Protein AF-A0A3D1Q8S2-F1 (afdb_monomer_lite)

Structure (mmCIF, N/CA/C/O backbone):
data_AF-A0A3D1Q8S2-F1
#
_entry.id   AF-A0A3D1Q8S2-F1
#
loop_
_atom_site.group_PDB
_atom_site.id
_atom_site.type_symbol
_atom_site.label_atom_id
_atom_site.label_alt_id
_atom_site.label_comp_id
_atom_site.label_asym_id
_atom_site.label_entity_id
_atom_site.label_seq_id
_atom_site.pdbx_PDB_ins_code
_atom_site.Cartn_x
_atom_site.Cartn_y
_atom_site.Cartn_z
_atom_site.occupancy
_atom_site.B_iso_or_equiv
_atom_site.auth_seq_id
_atom_site.auth_comp_id
_atom_site.auth_asym_id
_atom_site.auth_atom_id
_atom_site.pdbx_PDB_model_num
ATOM 1 N N . MET A 1 1 ? 26.403 40.210 -6.235 1.00 58.56 1 MET A N 1
ATOM 2 C CA . MET A 1 1 ? 24.962 39.852 -6.327 1.00 58.56 1 MET A CA 1
ATOM 3 C C . MET A 1 1 ? 24.661 38.625 -7.195 1.00 58.56 1 MET A C 1
ATOM 5 O O . MET A 1 1 ? 23.813 37.837 -6.798 1.00 58.56 1 MET A O 1
ATOM 9 N N . VAL A 1 2 ? 25.329 38.416 -8.339 1.00 61.19 2 VAL A N 1
ATOM 10 C CA . VAL A 1 2 ? 25.040 37.285 -9.257 1.00 61.19 2 VAL A CA 1
ATOM 11 C C . VAL A 1 2 ? 25.298 35.906 -8.626 1.00 61.19 2 VAL A C 1
ATOM 13 O O . VAL A 1 2 ? 24.496 34.994 -8.798 1.00 61.19 2 VAL A O 1
ATOM 16 N N . TRP A 1 3 ? 26.358 35.769 -7.822 1.00 58.00 3 TRP A N 1
ATOM 17 C CA . TRP A 1 3 ? 26.725 34.498 -7.183 1.00 58.00 3 TRP A CA 1
ATOM 18 C C . TRP A 1 3 ? 25.684 34.009 -6.158 1.00 58.00 3 TRP A C 1
ATOM 20 O O . TRP A 1 3 ? 25.278 32.851 -6.187 1.00 58.00 3 TRP A O 1
ATOM 30 N N . SER A 1 4 ? 25.154 34.917 -5.330 1.00 75.06 4 SER A N 1
ATOM 31 C CA . SER A 1 4 ? 24.073 34.619 -4.375 1.00 75.06 4 SER A CA 1
ATOM 32 C C . SER A 1 4 ? 22.763 34.231 -5.082 1.00 75.06 4 SER A C 1
ATOM 34 O O . SER A 1 4 ? 22.107 33.272 -4.682 1.00 75.06 4 SER A O 1
ATOM 36 N N . ARG A 1 5 ? 22.429 34.878 -6.212 1.00 76.56 5 ARG A N 1
ATOM 37 C CA . ARG A 1 5 ? 21.258 34.521 -7.037 1.00 76.56 5 ARG A CA 1
ATOM 38 C C . ARG A 1 5 ? 21.368 33.131 -7.669 1.00 76.56 5 ARG A C 1
ATOM 40 O O . ARG A 1 5 ? 20.381 32.407 -7.701 1.00 76.56 5 ARG A O 1
ATOM 47 N N . GLN A 1 6 ? 22.552 32.737 -8.140 1.00 78.56 6 GLN A N 1
ATOM 48 C CA . GLN A 1 6 ? 22.774 31.392 -8.687 1.00 78.56 6 GLN A CA 1
ATOM 49 C C . GLN A 1 6 ? 22.687 30.306 -7.607 1.00 78.56 6 GLN A C 1
ATOM 51 O O . GLN A 1 6 ? 22.146 29.232 -7.861 1.00 78.56 6 GLN A O 1
ATOM 56 N N . ILE A 1 7 ? 23.183 30.585 -6.399 1.00 83.56 7 ILE A N 1
ATOM 57 C CA . ILE A 1 7 ? 23.070 29.673 -5.254 1.00 83.56 7 ILE A CA 1
ATOM 58 C C . ILE A 1 7 ? 21.601 29.533 -4.836 1.00 83.56 7 ILE A C 1
ATOM 60 O O . ILE A 1 7 ? 21.112 28.413 -4.720 1.00 83.56 7 ILE A O 1
ATOM 64 N N . ALA A 1 8 ? 20.871 30.643 -4.698 1.00 84.56 8 ALA A N 1
ATOM 65 C CA . ALA A 1 8 ? 19.443 30.625 -4.383 1.00 84.56 8 ALA A CA 1
ATOM 66 C C . ALA A 1 8 ? 18.621 29.866 -5.439 1.00 84.56 8 ALA A C 1
ATOM 68 O O . ALA A 1 8 ? 17.758 29.068 -5.085 1.00 84.56 8 ALA A O 1
ATOM 69 N N . LEU A 1 9 ? 18.931 30.044 -6.728 1.00 89.38 9 LEU A N 1
ATOM 70 C CA . LEU A 1 9 ? 18.274 29.316 -7.814 1.00 89.38 9 LEU A CA 1
ATOM 71 C C . LEU A 1 9 ? 18.540 27.806 -7.736 1.00 89.38 9 LEU A C 1
ATOM 73 O O . LEU A 1 9 ? 17.621 27.013 -7.907 1.00 89.38 9 LEU A O 1
ATOM 77 N N . ARG A 1 10 ? 19.778 27.396 -7.436 1.00 87.38 10 ARG A N 1
ATOM 78 C CA . ARG A 1 10 ? 20.132 25.979 -7.253 1.00 87.38 10 ARG A CA 1
ATOM 79 C C . ARG A 1 10 ? 19.373 25.350 -6.090 1.00 87.38 10 ARG A C 1
ATOM 81 O O . ARG A 1 10 ? 18.844 24.255 -6.247 1.00 87.38 10 ARG A O 1
ATOM 88 N N . TRP A 1 11 ? 19.279 26.048 -4.960 1.00 92.19 11 TRP A N 1
ATOM 89 C CA . TRP A 1 11 ? 18.496 25.584 -3.815 1.00 92.19 11 TRP A CA 1
ATOM 90 C C . TRP A 1 11 ? 17.001 25.534 -4.118 1.00 92.19 11 TRP A C 1
ATOM 92 O O . TRP A 1 11 ? 16.354 24.564 -3.747 1.00 92.19 11 TRP A O 1
ATOM 102 N N . ALA A 1 12 ? 16.460 26.512 -4.847 1.00 88.50 12 ALA A N 1
ATOM 103 C CA . ALA A 1 12 ? 15.066 26.491 -5.276 1.00 88.50 12 ALA A CA 1
ATOM 104 C C . ALA A 1 12 ? 14.776 25.291 -6.191 1.00 88.50 12 ALA A C 1
ATOM 106 O O . ALA A 1 12 ? 13.821 24.560 -5.953 1.00 88.50 12 ALA A O 1
ATOM 107 N N . VAL A 1 13 ? 15.631 25.025 -7.184 1.00 88.81 13 VAL A N 1
ATOM 108 C CA . VAL A 1 13 ? 15.502 23.851 -8.066 1.00 88.81 13 VAL A CA 1
ATOM 109 C C . VAL A 1 13 ? 15.625 22.549 -7.277 1.00 88.81 13 VAL A C 1
ATOM 111 O O . VAL A 1 13 ? 14.852 21.623 -7.507 1.00 88.81 13 VAL A O 1
ATOM 114 N N . LEU A 1 14 ? 16.555 22.478 -6.322 1.00 89.44 14 LEU A N 1
ATOM 115 C CA . LEU A 1 14 ? 16.721 21.306 -5.468 1.00 89.44 14 LEU A CA 1
ATOM 116 C C . LEU A 1 14 ? 15.485 21.076 -4.593 1.00 89.44 14 LEU A C 1
ATOM 118 O O . LEU A 1 14 ? 14.987 19.958 -4.538 1.00 89.44 14 LEU A O 1
ATOM 122 N N . LEU A 1 15 ? 14.948 22.122 -3.964 1.00 90.19 15 LEU A N 1
ATOM 123 C CA . LEU A 1 15 ? 13.731 22.039 -3.157 1.00 90.19 15 LEU A CA 1
ATOM 124 C C . LEU A 1 15 ? 12.511 21.660 -3.996 1.00 90.19 15 LEU A C 1
ATOM 126 O O . LEU A 1 15 ? 11.709 20.852 -3.545 1.00 90.19 15 LEU A O 1
ATOM 130 N N . ILE A 1 16 ? 12.390 22.177 -5.222 1.00 87.56 16 ILE A N 1
ATOM 131 C CA . ILE A 1 16 ? 11.336 21.768 -6.160 1.00 87.56 16 ILE A CA 1
ATOM 132 C C . ILE A 1 16 ? 11.499 20.289 -6.517 1.00 87.56 16 ILE A C 1
ATOM 134 O O . ILE A 1 16 ? 10.535 19.533 -6.436 1.00 87.56 16 ILE A O 1
ATOM 138 N N . GLY A 1 17 ? 12.715 19.852 -6.854 1.00 83.88 17 GLY A N 1
ATOM 139 C CA . GLY A 1 17 ? 13.007 18.454 -7.168 1.00 83.88 17 GLY A CA 1
ATOM 140 C C . GLY A 1 17 ? 12.694 17.513 -6.003 1.00 83.88 17 GLY A C 1
ATOM 141 O O . GLY A 1 17 ? 12.060 16.479 -6.201 1.00 83.88 17 GLY A O 1
ATOM 142 N N . VAL A 1 18 ? 13.061 17.897 -4.779 1.00 86.50 18 VAL A N 1
ATOM 143 C CA . VAL A 1 18 ? 12.723 17.159 -3.552 1.00 86.50 18 VAL A CA 1
ATOM 144 C C . VAL A 1 18 ? 11.215 17.185 -3.298 1.00 86.50 18 VAL A C 1
ATOM 146 O O . VAL A 1 18 ? 10.632 16.150 -2.988 1.00 86.50 18 VAL A O 1
ATOM 149 N N . GLY A 1 19 ? 10.557 18.327 -3.494 1.00 85.81 19 GLY A N 1
ATOM 150 C CA . GLY A 1 19 ? 9.106 18.473 -3.380 1.00 85.81 19 GLY A CA 1
ATOM 151 C C . GLY A 1 19 ? 8.351 17.550 -4.338 1.00 85.81 19 GLY A C 1
ATOM 152 O O . GLY A 1 19 ? 7.389 16.892 -3.948 1.00 85.81 19 GLY A O 1
ATOM 153 N N . MET A 1 20 ? 8.837 17.406 -5.572 1.00 85.38 20 MET A N 1
ATOM 154 C CA . MET A 1 20 ? 8.255 16.496 -6.558 1.00 85.38 20 MET A CA 1
ATOM 155 C C . MET A 1 20 ? 8.318 15.021 -6.133 1.00 85.38 20 MET A C 1
ATOM 157 O O . MET A 1 20 ? 7.481 14.244 -6.589 1.00 85.38 20 MET A O 1
ATOM 161 N N . LEU A 1 21 ? 9.231 14.617 -5.239 1.00 84.56 21 LEU A N 1
ATOM 162 C CA . LEU A 1 21 ? 9.288 13.241 -4.717 1.00 84.56 21 LEU A CA 1
ATOM 163 C C . LEU A 1 21 ? 8.081 12.876 -3.845 1.00 84.56 21 LEU A C 1
ATOM 165 O O . LEU A 1 21 ? 7.769 11.691 -3.697 1.00 84.56 21 LEU A O 1
ATOM 169 N N . PHE A 1 22 ? 7.383 13.872 -3.296 1.00 83.94 22 PHE A N 1
ATOM 170 C CA . PHE A 1 22 ? 6.138 13.656 -2.559 1.00 83.94 22 PHE A CA 1
ATOM 171 C C . PHE A 1 22 ? 4.950 13.391 -3.491 1.00 83.94 22 PHE A C 1
ATOM 173 O O . PHE A 1 22 ? 3.929 12.861 -3.052 1.00 83.94 22 PHE A O 1
ATOM 180 N N . PHE A 1 23 ? 5.083 13.684 -4.787 1.00 87.94 23 PHE A N 1
ATOM 181 C CA . PHE A 1 23 ? 4.043 13.408 -5.765 1.00 87.94 23 PHE A CA 1
ATOM 182 C C . PHE A 1 23 ? 4.057 11.928 -6.176 1.00 87.94 23 PHE A C 1
ATOM 184 O O . PHE A 1 23 ? 5.065 11.393 -6.648 1.00 87.94 23 PHE A O 1
ATOM 191 N N . LEU A 1 24 ? 2.914 11.256 -6.002 1.00 85.31 24 LEU A N 1
ATOM 192 C CA . LEU A 1 24 ? 2.744 9.822 -6.271 1.00 85.31 24 LEU A CA 1
ATOM 193 C C . LEU A 1 24 ? 3.216 9.404 -7.680 1.00 85.31 24 LEU A C 1
ATOM 195 O O . LEU A 1 24 ? 4.026 8.476 -7.761 1.00 85.31 24 LEU A O 1
ATOM 199 N N . PRO A 1 25 ? 2.789 10.083 -8.767 1.00 88.19 25 PRO A N 1
ATOM 200 C CA . PRO A 1 25 ? 3.252 9.787 -10.122 1.00 88.19 25 PRO A CA 1
ATOM 201 C C . PRO A 1 25 ? 4.768 9.886 -10.294 1.00 88.19 25 PRO A C 1
ATOM 203 O O . PRO A 1 25 ? 5.385 8.970 -10.837 1.00 88.19 25 PRO A O 1
ATOM 206 N N . THR A 1 26 ? 5.385 10.958 -9.785 1.00 87.25 26 THR A N 1
ATOM 207 C CA . THR A 1 26 ? 6.835 11.170 -9.890 1.00 87.25 26 THR A CA 1
ATOM 208 C C . THR A 1 26 ? 7.599 10.068 -9.174 1.00 87.25 26 THR A C 1
ATOM 210 O O . THR A 1 26 ? 8.581 9.554 -9.703 1.00 87.25 26 THR A O 1
ATOM 213 N N . ARG A 1 27 ? 7.137 9.653 -7.990 1.00 88.69 27 ARG A N 1
ATOM 214 C CA . ARG A 1 27 ? 7.778 8.586 -7.219 1.00 88.69 27 ARG A CA 1
ATOM 215 C C . ARG A 1 27 ? 7.712 7.230 -7.925 1.00 88.69 27 ARG A C 1
ATOM 217 O O . ARG A 1 27 ? 8.710 6.513 -7.932 1.00 88.69 27 ARG A O 1
ATOM 224 N N . GLU A 1 28 ? 6.568 6.867 -8.506 1.00 89.31 28 GLU A N 1
ATOM 225 C CA . GLU A 1 28 ? 6.430 5.611 -9.265 1.00 89.31 28 GLU A CA 1
ATOM 226 C C . GLU A 1 28 ? 7.265 5.619 -10.550 1.00 89.31 28 GLU A C 1
ATOM 228 O O . GLU A 1 28 ? 7.936 4.629 -10.862 1.00 89.31 28 GLU A O 1
ATOM 233 N N . PHE A 1 29 ? 7.291 6.750 -11.260 1.00 90.69 29 PHE A N 1
ATOM 234 C CA . PHE A 1 29 ? 8.164 6.936 -12.415 1.00 90.69 29 PHE A CA 1
ATOM 235 C C . PHE A 1 29 ? 9.633 6.772 -12.021 1.00 90.69 29 PHE A C 1
ATOM 237 O O . PHE A 1 29 ? 10.342 5.944 -12.585 1.00 90.69 29 PHE A O 1
ATOM 244 N N . LEU A 1 30 ? 10.079 7.501 -10.997 1.00 91.06 30 LEU A N 1
ATOM 245 C CA . LEU A 1 30 ? 11.469 7.508 -10.562 1.00 91.06 30 LEU A CA 1
ATOM 246 C C . LEU A 1 30 ? 11.924 6.123 -10.087 1.00 91.06 30 LEU A C 1
ATOM 248 O O . LEU A 1 30 ? 13.011 5.673 -10.443 1.00 91.06 30 LEU A O 1
ATOM 252 N N . LYS A 1 31 ? 11.067 5.409 -9.348 1.00 89.88 31 LYS A N 1
ATOM 253 C CA . LYS A 1 31 ? 11.311 4.019 -8.945 1.00 89.88 31 LYS A CA 1
ATOM 254 C C . LYS A 1 31 ? 11.516 3.112 -10.160 1.00 89.88 31 LYS A C 1
ATOM 256 O O . LYS A 1 31 ? 12.475 2.347 -10.186 1.00 89.88 31 LYS A O 1
ATOM 261 N N . THR A 1 32 ? 10.640 3.210 -11.159 1.00 90.50 32 THR A N 1
ATOM 262 C CA . THR A 1 32 ? 10.721 2.418 -12.397 1.00 90.50 32 THR A CA 1
ATOM 263 C C . THR A 1 32 ? 12.009 2.726 -13.163 1.00 90.50 32 THR A C 1
ATOM 265 O O . THR A 1 32 ? 12.747 1.813 -13.538 1.00 90.50 32 THR A O 1
ATOM 268 N N . THR A 1 33 ? 12.319 4.013 -13.325 1.00 91.62 33 THR A N 1
ATOM 269 C CA . THR A 1 33 ? 13.509 4.499 -14.029 1.00 91.62 33 THR A CA 1
ATOM 270 C C . THR A 1 33 ? 14.796 4.067 -13.343 1.00 91.62 33 THR A C 1
ATOM 272 O O . THR A 1 33 ? 15.710 3.620 -14.024 1.00 91.62 33 THR A O 1
ATOM 275 N N . PHE A 1 34 ? 14.890 4.120 -12.012 1.00 93.38 34 PHE A N 1
ATOM 276 C CA . PHE A 1 34 ? 16.087 3.640 -11.316 1.00 93.38 34 PHE A CA 1
ATOM 277 C C . PHE A 1 34 ? 16.217 2.118 -11.346 1.00 93.38 34 PHE A C 1
ATOM 279 O O . PHE A 1 34 ? 17.314 1.611 -11.581 1.00 93.38 34 PHE A O 1
ATOM 286 N N . MET A 1 35 ? 15.113 1.391 -11.150 1.00 93.38 35 MET A N 1
ATOM 287 C CA . MET A 1 35 ? 15.119 -0.073 -11.102 1.00 93.38 35 MET A CA 1
ATOM 288 C C . MET A 1 35 ? 15.622 -0.696 -12.410 1.00 93.38 35 MET A C 1
ATOM 290 O O . MET A 1 35 ? 16.327 -1.699 -12.364 1.00 93.38 35 MET A O 1
ATOM 294 N N . LEU A 1 36 ? 15.297 -0.098 -13.561 1.00 93.69 36 LEU A N 1
ATOM 295 C CA . LEU A 1 36 ? 15.756 -0.572 -14.873 1.00 93.69 36 LEU A CA 1
ATOM 296 C C . LEU A 1 36 ? 16.967 0.201 -15.409 1.00 93.69 36 LEU A C 1
ATOM 298 O O . LEU A 1 36 ? 17.814 -0.382 -16.082 1.00 93.69 36 LEU A O 1
ATOM 302 N N . GLY A 1 37 ? 17.096 1.484 -15.074 1.00 93.12 37 GLY A N 1
ATOM 303 C CA . GLY A 1 37 ? 18.180 2.349 -15.533 1.00 93.12 37 GLY A CA 1
ATOM 304 C C . GLY A 1 37 ? 19.542 1.968 -14.962 1.00 93.12 37 GLY A C 1
ATOM 305 O O . GLY A 1 37 ? 20.527 1.990 -15.697 1.00 93.12 37 GLY A O 1
ATOM 306 N N . VAL A 1 38 ? 19.616 1.556 -13.690 1.00 95.56 38 VAL A N 1
ATOM 307 C CA . VAL A 1 38 ? 20.883 1.092 -13.102 1.00 95.56 38 VAL A CA 1
ATOM 308 C C . VAL A 1 38 ? 21.397 -0.150 -13.850 1.00 95.56 38 VAL A C 1
ATOM 310 O O . VAL A 1 38 ? 22.481 -0.059 -14.430 1.00 95.56 38 VAL A O 1
ATOM 313 N N . PRO A 1 39 ? 20.638 -1.263 -13.963 1.00 95.06 39 PRO A N 1
ATOM 314 C CA . PRO A 1 39 ? 21.045 -2.402 -14.787 1.00 95.06 39 PRO A CA 1
ATOM 315 C C . PRO A 1 39 ? 21.387 -2.021 -16.230 1.00 95.06 39 PRO A C 1
ATOM 317 O O . PRO A 1 39 ? 22.396 -2.483 -16.757 1.00 95.06 39 PRO A O 1
ATOM 320 N N . PHE A 1 40 ? 20.595 -1.144 -16.854 1.00 96.69 40 PHE A N 1
ATOM 321 C CA . PHE A 1 40 ? 20.828 -0.695 -18.225 1.00 96.69 40 PHE A CA 1
ATOM 322 C C . PHE A 1 40 ? 22.218 -0.071 -18.403 1.00 96.69 40 PHE A C 1
ATOM 324 O O . PHE A 1 40 ? 22.952 -0.462 -19.308 1.00 96.69 40 PHE A O 1
ATOM 331 N N . VAL A 1 41 ? 22.617 0.854 -17.521 1.00 96.31 41 VAL A N 1
ATOM 332 C CA . VAL A 1 41 ? 23.930 1.518 -17.592 1.00 96.31 41 VAL A CA 1
ATOM 333 C C . VAL A 1 41 ? 25.072 0.522 -17.382 1.00 96.31 41 VAL A C 1
ATOM 335 O O . VAL A 1 41 ? 26.077 0.594 -18.090 1.00 96.31 41 VAL A O 1
ATOM 338 N N . PHE A 1 42 ? 24.922 -0.438 -16.465 1.00 96.69 42 PHE A N 1
ATOM 339 C CA . PHE A 1 42 ? 25.928 -1.483 -16.250 1.00 96.69 42 PHE A CA 1
ATOM 340 C C . PHE A 1 42 ? 26.102 -2.382 -17.479 1.00 96.69 42 PHE A C 1
ATOM 342 O O . PHE A 1 42 ? 27.231 -2.621 -17.913 1.00 96.69 42 PHE A O 1
ATOM 349 N N . VAL A 1 43 ? 24.999 -2.842 -18.076 1.00 96.38 43 VAL A N 1
ATOM 350 C CA . VAL A 1 43 ? 25.037 -3.676 -19.286 1.00 96.38 43 VAL A CA 1
ATOM 351 C C . VAL A 1 43 ? 25.600 -2.886 -20.468 1.00 96.38 43 VAL A C 1
ATOM 353 O O . VAL A 1 43 ? 26.423 -3.410 -21.217 1.00 96.38 43 VAL A O 1
ATOM 356 N N . LEU A 1 44 ? 25.235 -1.610 -20.606 1.00 95.69 44 LEU A N 1
ATOM 357 C CA . LEU A 1 44 ? 25.769 -0.732 -21.643 1.00 95.69 44 LEU A CA 1
ATOM 358 C C . LEU A 1 44 ? 27.281 -0.531 -21.478 1.00 95.69 44 LEU A C 1
ATOM 360 O O . LEU A 1 44 ? 28.035 -0.684 -22.438 1.00 95.69 44 LEU A O 1
ATOM 364 N N . GLY A 1 45 ? 27.738 -0.253 -20.255 1.00 96.25 45 GLY A N 1
ATOM 365 C CA . GLY A 1 45 ? 29.158 -0.114 -19.934 1.00 96.25 45 GLY A CA 1
ATOM 366 C C . GLY A 1 45 ? 29.957 -1.395 -20.191 1.00 96.25 45 GLY A C 1
ATOM 367 O O . GLY A 1 45 ? 31.101 -1.324 -20.641 1.00 96.25 45 GLY A O 1
ATOM 368 N N . TYR A 1 46 ? 29.354 -2.566 -19.961 1.00 96.00 46 TYR A N 1
ATOM 369 C CA . TYR A 1 46 ? 29.932 -3.851 -20.353 1.00 96.00 46 TYR A CA 1
ATOM 370 C C . TYR A 1 46 ? 29.994 -4.006 -21.880 1.00 96.00 46 TYR A C 1
ATOM 372 O O . TYR A 1 46 ? 31.050 -4.346 -22.410 1.00 96.00 46 TYR A O 1
ATOM 380 N N . MET A 1 47 ? 28.906 -3.700 -22.597 1.00 95.31 47 MET A N 1
ATOM 381 C CA . MET A 1 47 ? 28.812 -3.835 -24.056 1.00 95.31 47 MET A CA 1
ATOM 382 C C . MET A 1 47 ? 29.851 -2.980 -24.794 1.00 95.31 47 MET A C 1
ATOM 384 O O . MET A 1 47 ? 30.470 -3.462 -25.740 1.00 95.31 47 MET A O 1
ATOM 388 N N . VAL A 1 48 ? 30.088 -1.741 -24.343 1.00 94.50 48 VAL A N 1
ATOM 389 C CA . VAL A 1 48 ? 31.061 -0.811 -24.957 1.00 94.50 48 VAL A CA 1
ATOM 390 C C . VAL A 1 48 ? 32.497 -1.349 -24.909 1.00 94.50 48 VAL A C 1
ATOM 392 O O . VAL A 1 48 ? 33.298 -1.028 -25.784 1.00 94.50 48 VAL A O 1
ATOM 395 N N . LYS A 1 49 ? 32.830 -2.195 -23.926 1.00 93.75 49 LYS A N 1
ATOM 396 C CA . LYS A 1 49 ? 34.159 -2.817 -23.802 1.00 93.75 49 LYS A CA 1
ATOM 397 C C . LYS A 1 49 ? 34.350 -4.034 -24.715 1.00 93.75 49 LYS A C 1
ATOM 399 O O . LYS A 1 49 ? 35.476 -4.499 -24.863 1.00 93.75 49 LYS A O 1
ATOM 404 N N . GLN A 1 50 ? 33.280 -4.568 -25.307 1.00 90.44 50 GLN A N 1
ATOM 405 C CA . GLN A 1 50 ? 33.334 -5.770 -26.140 1.00 90.44 50 GLN A CA 1
ATOM 406 C C . GLN A 1 50 ? 33.602 -5.441 -27.612 1.00 90.44 50 GLN A C 1
ATOM 408 O O . GLN A 1 50 ? 33.185 -4.405 -28.133 1.00 90.44 50 GLN A O 1
ATOM 413 N N . ARG A 1 51 ? 34.251 -6.367 -28.333 1.00 89.94 51 ARG A N 1
ATOM 414 C CA . ARG A 1 51 ? 34.444 -6.235 -29.786 1.00 89.94 51 ARG A CA 1
ATOM 415 C C . ARG A 1 51 ? 33.084 -6.281 -30.488 1.00 89.94 51 ARG A C 1
ATOM 417 O O . ARG A 1 51 ? 32.321 -7.232 -30.294 1.00 89.94 51 ARG A O 1
ATOM 424 N N . ARG A 1 52 ? 32.791 -5.281 -31.324 1.00 86.00 52 ARG A N 1
ATOM 425 C CA . ARG A 1 52 ? 31.549 -5.221 -32.114 1.00 86.00 52 ARG A CA 1
ATOM 426 C C . ARG A 1 52 ? 31.381 -6.496 -32.945 1.00 86.00 52 ARG A C 1
ATOM 428 O O . ARG A 1 52 ? 32.323 -6.927 -33.604 1.00 86.00 52 ARG A O 1
ATOM 435 N N . GLY A 1 53 ? 30.194 -7.097 -32.875 1.00 85.31 53 GLY A N 1
ATOM 436 C CA . GLY A 1 53 ? 29.857 -8.341 -33.581 1.00 85.31 53 GLY A CA 1
ATOM 437 C C . GLY A 1 53 ? 30.311 -9.637 -32.897 1.00 85.31 53 GLY A C 1
ATOM 438 O O . GLY A 1 53 ? 30.017 -10.715 -33.399 1.00 85.31 53 GLY A O 1
ATOM 439 N N . SER A 1 54 ? 30.994 -9.569 -31.750 1.00 93.62 54 SER A N 1
ATOM 440 C CA . SER A 1 54 ? 31.303 -10.763 -30.952 1.00 93.62 54 SER A CA 1
ATOM 441 C C . SER A 1 54 ? 30.052 -11.329 -30.256 1.00 93.62 54 SER A C 1
ATOM 443 O O . SER A 1 54 ? 29.096 -10.600 -29.990 1.00 93.62 54 SER A O 1
ATOM 445 N N . LEU A 1 55 ? 30.068 -12.622 -29.908 1.00 92.25 55 LEU A N 1
ATOM 446 C CA . LEU A 1 55 ? 28.999 -13.267 -29.128 1.00 92.25 55 LEU A CA 1
ATOM 447 C C . LEU A 1 55 ? 28.626 -12.512 -27.831 1.00 92.25 55 LEU A C 1
ATOM 449 O O . LEU A 1 55 ? 27.435 -12.266 -27.637 1.00 92.25 55 LEU A O 1
ATOM 453 N N . PRO A 1 56 ? 29.571 -12.070 -26.967 1.00 93.62 56 PRO A N 1
ATOM 454 C CA . PRO A 1 56 ? 29.213 -11.298 -25.773 1.00 93.62 56 PRO A CA 1
ATOM 455 C C . PRO A 1 56 ? 28.615 -9.926 -26.109 1.00 93.62 56 PRO A C 1
ATOM 457 O O . PRO A 1 56 ? 27.746 -9.448 -25.384 1.00 93.62 56 PRO A O 1
ATOM 460 N N . HIS A 1 57 ? 29.024 -9.302 -27.219 1.00 94.88 57 HIS A N 1
ATOM 461 C CA . HIS A 1 57 ? 28.418 -8.054 -27.685 1.00 94.88 57 HIS A CA 1
ATOM 462 C C . HIS A 1 57 ? 26.963 -8.263 -28.134 1.00 94.88 57 HIS A C 1
ATOM 464 O O . HIS A 1 57 ? 26.099 -7.462 -27.788 1.00 94.88 57 HIS A O 1
ATOM 470 N N . LEU A 1 58 ? 26.668 -9.339 -28.874 1.00 95.62 58 LEU A N 1
ATOM 471 C CA . LEU A 1 58 ? 25.297 -9.684 -29.274 1.00 95.62 58 LEU A CA 1
ATOM 472 C C . LEU A 1 58 ? 24.415 -10.027 -28.066 1.00 95.62 58 LEU A C 1
ATOM 474 O O . LEU A 1 58 ? 23.286 -9.549 -27.982 1.00 95.62 58 LEU A O 1
ATOM 478 N N . ALA A 1 59 ? 24.939 -10.794 -27.107 1.00 95.88 59 ALA A N 1
ATOM 479 C CA . ALA A 1 59 ? 24.222 -11.121 -25.876 1.00 95.88 59 ALA A CA 1
ATOM 480 C C . ALA A 1 59 ? 23.903 -9.866 -25.044 1.00 95.88 59 ALA A C 1
ATOM 482 O O . ALA A 1 59 ? 22.772 -9.698 -24.588 1.00 95.88 59 ALA A O 1
ATOM 483 N N . ALA A 1 60 ? 24.869 -8.953 -24.888 1.00 95.81 60 ALA A N 1
ATOM 484 C CA . ALA A 1 60 ? 24.657 -7.691 -24.184 1.00 95.81 60 ALA A CA 1
ATOM 485 C C . ALA A 1 60 ? 23.645 -6.785 -24.906 1.00 95.81 60 ALA A C 1
ATOM 487 O O . ALA A 1 60 ? 22.797 -6.180 -24.254 1.00 95.81 60 ALA A O 1
ATOM 488 N N . LEU A 1 61 ? 23.678 -6.735 -26.242 1.00 96.38 61 LEU A N 1
ATOM 489 C CA . LEU A 1 61 ? 22.699 -5.997 -27.043 1.00 96.38 61 LEU A CA 1
ATOM 490 C C . LEU A 1 61 ? 21.276 -6.539 -26.844 1.00 96.38 61 LEU A C 1
ATOM 492 O O . LEU A 1 61 ? 20.349 -5.761 -26.624 1.00 96.38 61 LEU A O 1
ATOM 496 N N . LEU A 1 62 ? 21.105 -7.865 -26.881 1.00 97.06 62 LEU A N 1
ATOM 497 C CA . LEU A 1 62 ? 19.819 -8.516 -26.620 1.00 97.06 62 LEU A CA 1
ATOM 498 C C . LEU A 1 62 ? 19.333 -8.183 -25.205 1.00 97.06 62 LEU A C 1
ATOM 500 O O . LEU A 1 62 ? 18.183 -7.786 -25.024 1.00 97.06 62 LEU A O 1
ATOM 504 N N . LEU A 1 63 ? 20.217 -8.265 -24.210 1.00 97.31 63 LEU A N 1
ATOM 505 C CA . LEU A 1 63 ? 19.884 -7.924 -22.831 1.00 97.31 63 LEU A CA 1
ATOM 506 C C . LEU A 1 63 ? 19.439 -6.458 -22.686 1.00 97.31 63 LEU A C 1
ATOM 508 O O . LEU A 1 63 ? 18.445 -6.192 -22.012 1.00 97.31 63 LEU A O 1
ATOM 512 N N . LEU A 1 64 ? 20.106 -5.511 -23.354 1.00 97.38 64 LEU A N 1
ATOM 513 C CA . LEU A 1 64 ? 19.667 -4.110 -23.390 1.00 97.38 64 LEU A CA 1
ATOM 514 C C . LEU A 1 64 ? 18.293 -3.953 -24.042 1.00 97.38 64 LEU A C 1
ATOM 516 O O . LEU A 1 64 ? 17.474 -3.185 -23.539 1.00 97.38 64 LEU A O 1
ATOM 520 N N . ALA A 1 65 ? 18.021 -4.683 -25.126 1.00 97.25 65 ALA A N 1
ATOM 521 C CA . ALA A 1 65 ? 16.715 -4.668 -25.777 1.00 97.25 65 ALA A CA 1
ATOM 522 C C . ALA A 1 65 ? 15.612 -5.203 -24.849 1.00 97.25 65 ALA A C 1
ATOM 524 O O . ALA A 1 65 ? 14.542 -4.604 -24.766 1.00 97.25 65 ALA A O 1
ATOM 525 N N . VAL A 1 66 ? 15.885 -6.270 -24.090 1.00 97.31 66 VAL A N 1
ATOM 526 C CA . VAL A 1 66 ? 14.956 -6.814 -23.085 1.00 97.31 66 VAL A CA 1
ATOM 527 C C . VAL A 1 66 ? 14.695 -5.803 -21.970 1.00 97.31 66 VAL A C 1
ATOM 529 O O . VAL A 1 66 ? 13.537 -5.550 -21.643 1.00 97.31 66 VAL A O 1
ATOM 532 N N . ILE A 1 67 ? 15.740 -5.177 -21.420 1.00 97.06 67 ILE A N 1
ATOM 533 C CA . ILE A 1 67 ? 15.595 -4.145 -20.380 1.00 97.06 67 ILE A CA 1
ATOM 534 C C . ILE A 1 67 ? 14.800 -2.945 -20.917 1.00 97.06 67 ILE A C 1
ATOM 536 O O . ILE A 1 67 ? 13.888 -2.461 -20.248 1.00 97.06 67 ILE A O 1
ATOM 540 N N . GLY A 1 68 ? 15.101 -2.490 -22.137 1.00 96.00 68 GLY A N 1
ATOM 541 C CA . GLY A 1 68 ? 14.399 -1.385 -22.791 1.00 96.00 68 GLY A CA 1
ATOM 542 C C . GLY A 1 68 ? 12.927 -1.695 -23.069 1.00 96.00 68 GLY A C 1
ATOM 543 O O . GLY A 1 68 ? 12.056 -0.881 -22.767 1.00 96.00 68 GLY A O 1
ATOM 544 N N . CYS A 1 69 ? 12.623 -2.894 -23.570 1.00 96.19 69 CYS A N 1
ATOM 545 C CA . CYS A 1 69 ? 11.250 -3.354 -23.768 1.00 96.19 69 CYS A CA 1
ATOM 546 C C . CYS A 1 69 ? 10.496 -3.438 -22.432 1.00 96.19 69 CYS A C 1
ATOM 548 O O . CYS A 1 69 ? 9.390 -2.912 -22.309 1.00 96.19 69 CYS A O 1
ATOM 550 N N . GLY A 1 70 ? 11.129 -4.004 -21.400 1.00 94.75 70 GLY A N 1
ATOM 551 C CA . GLY A 1 70 ? 10.580 -4.044 -20.046 1.00 94.75 70 GLY A CA 1
ATOM 552 C C . GLY A 1 70 ? 10.268 -2.652 -19.491 1.00 94.75 70 GLY A C 1
ATOM 553 O O . GLY A 1 70 ? 9.216 -2.457 -18.884 1.00 94.75 70 GLY A O 1
ATOM 554 N N . TYR A 1 71 ? 11.126 -1.664 -19.757 1.00 94.75 71 TYR A N 1
ATOM 555 C CA . TYR A 1 71 ? 10.892 -0.275 -19.362 1.00 94.75 71 TYR A CA 1
ATOM 556 C C . TYR A 1 71 ? 9.662 0.320 -20.051 1.00 94.75 71 TYR A C 1
ATOM 558 O O . TYR A 1 71 ? 8.808 0.892 -19.376 1.00 94.75 71 TYR A O 1
ATOM 566 N N . ILE A 1 72 ? 9.515 0.118 -21.363 1.00 94.75 72 ILE A N 1
ATOM 567 C CA . ILE A 1 72 ? 8.341 0.579 -22.119 1.00 94.75 72 ILE A CA 1
ATOM 568 C C . ILE A 1 72 ? 7.055 -0.044 -21.561 1.00 94.75 72 ILE A C 1
ATOM 570 O O . ILE A 1 72 ? 6.083 0.669 -21.316 1.00 94.75 72 ILE A O 1
ATOM 574 N N . VAL A 1 73 ? 7.051 -1.353 -21.290 1.00 94.88 73 VAL A N 1
ATOM 575 C CA . VAL A 1 73 ? 5.895 -2.047 -20.696 1.00 94.88 73 VAL A CA 1
ATOM 576 C C . VAL A 1 73 ? 5.572 -1.505 -19.298 1.00 94.88 73 VAL A C 1
ATOM 578 O O . VAL A 1 73 ? 4.405 -1.293 -18.953 1.00 94.88 73 VAL A O 1
ATOM 581 N N . MET A 1 74 ? 6.588 -1.235 -18.474 1.00 93.38 74 MET A N 1
ATOM 582 C CA . MET A 1 74 ? 6.371 -0.643 -17.153 1.00 93.38 74 MET A CA 1
ATOM 583 C C . MET A 1 74 ? 5.812 0.779 -17.234 1.00 93.38 74 MET A C 1
ATOM 585 O O . MET A 1 74 ? 4.915 1.102 -16.459 1.00 93.38 74 MET A O 1
ATOM 589 N N . LEU A 1 75 ? 6.265 1.593 -18.190 1.00 92.50 75 LEU A N 1
ATOM 590 C CA . LEU A 1 75 ? 5.703 2.922 -18.433 1.00 92.50 75 LEU A CA 1
ATOM 591 C C . LEU A 1 75 ? 4.259 2.857 -18.938 1.00 92.50 75 LEU A C 1
ATOM 593 O O . LEU A 1 75 ? 3.424 3.638 -18.493 1.00 92.50 75 LEU A O 1
ATOM 597 N N . TYR A 1 76 ? 3.944 1.899 -19.809 1.00 94.06 76 TYR A N 1
ATOM 598 C CA . TYR A 1 76 ? 2.585 1.700 -20.310 1.00 94.06 76 TYR A CA 1
ATOM 599 C C . TYR A 1 76 ? 1.599 1.361 -19.181 1.00 94.06 76 TYR A C 1
ATOM 601 O O . TYR A 1 76 ? 0.501 1.907 -19.117 1.00 94.06 76 TYR A O 1
ATOM 609 N N . THR A 1 77 ? 2.011 0.511 -18.235 1.00 91.94 77 THR A N 1
ATOM 610 C CA . THR A 1 77 ? 1.182 0.136 -17.070 1.00 91.94 77 THR A CA 1
ATOM 611 C C . THR A 1 77 ? 1.245 1.138 -15.911 1.00 91.94 77 THR A C 1
ATOM 613 O O . THR A 1 77 ? 0.569 0.952 -14.895 1.00 91.94 77 THR A O 1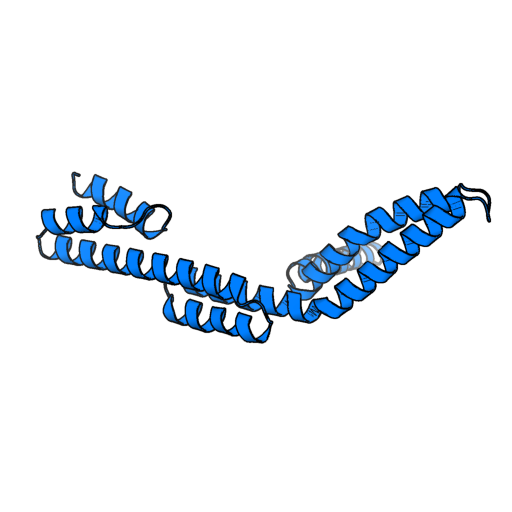
ATOM 616 N N . LEU A 1 78 ? 2.039 2.208 -16.030 1.00 92.19 78 LEU A N 1
ATOM 617 C CA . LEU A 1 78 ? 2.268 3.179 -14.960 1.00 92.19 78 LEU A CA 1
ATOM 618 C C . LEU A 1 78 ? 0.976 3.857 -14.466 1.00 92.19 78 LEU A C 1
ATOM 620 O O . LEU A 1 78 ? 0.788 3.897 -13.248 1.00 92.19 78 LEU A O 1
ATOM 624 N N . PRO A 1 79 ? 0.055 4.327 -15.336 1.00 92.75 79 PRO A N 1
ATOM 625 C CA . PRO A 1 79 ? -1.178 4.972 -14.881 1.00 92.75 79 PRO A CA 1
ATOM 626 C C . PRO A 1 79 ? -2.029 4.046 -14.006 1.00 92.75 79 PRO A C 1
ATOM 628 O O . PRO A 1 79 ? -2.488 4.446 -12.940 1.00 92.75 79 PRO A O 1
ATOM 631 N N . GLN A 1 80 ? -2.155 2.775 -14.400 1.00 92.88 80 GLN A N 1
ATOM 632 C CA . GLN A 1 80 ? -2.891 1.771 -13.629 1.00 92.88 80 GLN A CA 1
ATOM 633 C C . GLN A 1 80 ? -2.241 1.515 -12.264 1.00 92.88 80 GLN A C 1
ATOM 635 O O . GLN A 1 80 ? -2.934 1.428 -11.256 1.00 92.88 80 GLN A O 1
ATOM 640 N N . ARG A 1 81 ? -0.904 1.423 -12.197 1.00 92.06 81 ARG A N 1
ATOM 641 C CA . ARG A 1 81 ? -0.179 1.241 -10.924 1.00 92.06 81 ARG A CA 1
ATOM 642 C C . ARG A 1 81 ? -0.376 2.422 -9.976 1.00 92.06 81 ARG A C 1
ATOM 644 O O . ARG A 1 81 ? -0.523 2.211 -8.773 1.00 92.06 81 ARG A O 1
ATOM 651 N N . ILE A 1 82 ? -0.381 3.642 -10.513 1.00 93.81 82 ILE A N 1
ATOM 652 C CA . ILE A 1 82 ? -0.655 4.859 -9.742 1.00 93.81 82 ILE A CA 1
ATOM 653 C C . ILE A 1 82 ? -2.073 4.802 -9.173 1.00 93.81 82 ILE A C 1
ATOM 655 O O . ILE A 1 82 ? -2.243 5.072 -7.986 1.00 93.81 82 ILE A O 1
ATOM 659 N N . GLU A 1 83 ? -3.061 4.403 -9.974 1.00 95.31 83 GLU A N 1
ATOM 660 C CA . GLU A 1 83 ? -4.454 4.347 -9.527 1.00 95.31 83 GLU A CA 1
ATOM 661 C C . GLU A 1 83 ? -4.690 3.263 -8.471 1.00 95.31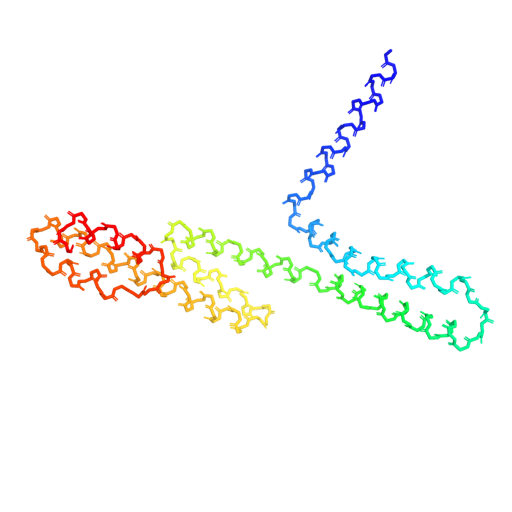 83 GLU A C 1
ATOM 663 O O . GLU A 1 83 ? -5.246 3.551 -7.413 1.00 95.31 83 GLU A O 1
ATOM 668 N N . VAL A 1 84 ? -4.146 2.055 -8.668 1.00 95.31 84 VAL A N 1
ATOM 669 C CA . VAL A 1 84 ? -4.146 1.006 -7.630 1.00 95.31 84 VAL A CA 1
ATOM 670 C C . VAL A 1 84 ? -3.564 1.554 -6.328 1.00 95.31 84 VAL A C 1
ATOM 672 O O . VAL A 1 84 ? -4.127 1.365 -5.252 1.00 95.31 84 VAL A O 1
ATOM 675 N N . ARG A 1 85 ? -2.428 2.255 -6.403 1.00 94.50 85 ARG A N 1
ATOM 676 C CA . ARG A 1 85 ? -1.764 2.786 -5.213 1.00 94.50 85 ARG A CA 1
ATOM 677 C C . ARG A 1 85 ? -2.559 3.907 -4.546 1.00 94.50 85 ARG A C 1
ATOM 679 O O . ARG A 1 85 ? -2.545 3.981 -3.319 1.00 94.50 85 ARG A O 1
ATOM 686 N N . ARG A 1 86 ? -3.242 4.745 -5.324 1.00 95.88 86 ARG A N 1
ATOM 687 C CA . ARG A 1 86 ? -4.148 5.785 -4.829 1.00 95.88 86 ARG A CA 1
ATOM 688 C C . ARG A 1 86 ? -5.291 5.163 -4.030 1.00 95.88 86 ARG A C 1
ATOM 690 O O . ARG A 1 86 ? -5.416 5.475 -2.851 1.00 95.88 86 ARG A O 1
ATOM 697 N N . ILE A 1 87 ? -6.024 4.221 -4.629 1.00 97.12 87 ILE A N 1
ATOM 698 C CA . ILE A 1 87 ? -7.116 3.479 -3.978 1.00 97.12 87 ILE A CA 1
ATOM 699 C C . ILE A 1 87 ? -6.643 2.863 -2.659 1.00 97.12 87 ILE A C 1
ATOM 701 O O . ILE A 1 87 ? -7.283 2.997 -1.618 1.00 97.12 87 ILE A O 1
ATOM 705 N N . VAL A 1 88 ? -5.479 2.212 -2.692 1.00 96.38 88 VAL A N 1
ATOM 706 C CA . VAL A 1 88 ? -4.901 1.564 -1.516 1.00 96.38 88 VAL A CA 1
ATOM 707 C C . VAL A 1 88 ? -4.607 2.554 -0.393 1.00 96.38 88 VAL A C 1
ATOM 709 O O . VAL A 1 88 ? -4.930 2.265 0.757 1.00 96.38 88 VAL A O 1
ATOM 712 N N . ILE A 1 89 ? -3.979 3.689 -0.711 1.00 95.62 89 ILE A N 1
ATOM 713 C CA . ILE A 1 89 ? -3.629 4.714 0.278 1.00 95.62 89 ILE A CA 1
ATOM 714 C C . ILE A 1 89 ? -4.894 5.322 0.879 1.00 95.62 89 ILE A C 1
ATOM 716 O O . ILE A 1 89 ? -4.989 5.398 2.098 1.00 95.62 89 ILE A O 1
ATOM 720 N N . GLU A 1 90 ? -5.863 5.700 0.047 1.00 97.19 90 GLU A N 1
ATOM 721 C CA . GLU A 1 90 ? -7.117 6.309 0.499 1.00 97.19 90 GLU A CA 1
ATOM 722 C C . GLU A 1 90 ? -7.920 5.348 1.383 1.00 97.19 90 GLU A C 1
ATOM 724 O O . GLU A 1 90 ? -8.318 5.718 2.484 1.00 97.19 90 GLU A O 1
ATOM 729 N N . GLY A 1 91 ? -8.073 4.084 0.975 1.00 96.88 91 GLY A N 1
ATOM 730 C CA . GLY A 1 91 ? -8.732 3.081 1.813 1.00 96.88 91 GLY A CA 1
ATOM 731 C C . GLY A 1 91 ? -7.993 2.842 3.136 1.00 96.88 91 GLY A C 1
ATOM 732 O O . GLY A 1 91 ? -8.616 2.705 4.185 1.00 96.88 91 GLY A O 1
ATOM 733 N N . SER A 1 92 ? -6.654 2.846 3.128 1.00 95.56 92 SER A N 1
ATOM 734 C CA . SER A 1 92 ? -5.872 2.676 4.360 1.00 95.56 92 SER A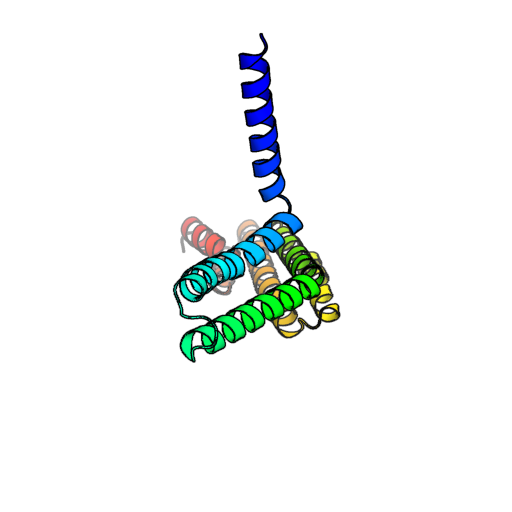 CA 1
ATOM 735 C C . SER A 1 92 ? -5.947 3.887 5.292 1.00 95.56 92 SER A C 1
ATOM 737 O O . SER A 1 92 ? -5.915 3.702 6.508 1.00 95.56 92 SER A O 1
ATOM 739 N N . ASP A 1 93 ? -6.062 5.098 4.751 1.00 96.75 93 ASP A N 1
ATOM 740 C CA . ASP A 1 93 ? -6.290 6.318 5.529 1.00 96.75 93 ASP A CA 1
ATOM 741 C C . ASP A 1 93 ? -7.683 6.306 6.180 1.00 96.75 93 ASP A C 1
ATOM 743 O O . ASP A 1 93 ? -7.800 6.495 7.390 1.00 96.75 93 ASP A O 1
ATOM 747 N N . LEU A 1 94 ? -8.724 5.939 5.423 1.00 97.31 94 LEU A N 1
ATOM 748 C CA . LEU A 1 94 ? -10.085 5.753 5.942 1.00 97.31 94 LEU A CA 1
ATOM 749 C C . LEU A 1 94 ? -10.129 4.708 7.067 1.00 97.31 94 LEU A C 1
ATOM 751 O O . LEU A 1 94 ? -10.679 4.969 8.137 1.00 97.31 94 LEU A O 1
ATOM 755 N N . GLN A 1 95 ? -9.466 3.562 6.884 1.00 94.19 95 GLN A N 1
ATOM 756 C CA . GLN A 1 95 ? -9.310 2.552 7.936 1.00 94.19 95 GLN A CA 1
ATOM 757 C C . GLN A 1 95 ? -8.529 3.103 9.145 1.00 94.19 95 GLN A C 1
ATOM 759 O O . GLN A 1 95 ? -8.804 2.756 10.292 1.00 94.19 95 GLN A O 1
ATOM 764 N N . GLY A 1 96 ? -7.545 3.974 8.909 1.00 92.19 96 GLY A N 1
ATOM 765 C CA . GLY A 1 96 ? -6.816 4.704 9.947 1.00 92.19 96 GLY A CA 1
ATOM 766 C C . GLY A 1 96 ? -7.709 5.604 10.800 1.00 92.19 96 GLY A C 1
ATOM 767 O O . GLY A 1 96 ? -7.493 5.688 12.006 1.00 92.19 96 GLY A O 1
ATOM 768 N N . GLN A 1 97 ? -8.724 6.204 10.182 1.00 94.81 97 GLN A N 1
ATOM 769 C CA . GLN A 1 97 ? -9.712 7.088 10.805 1.00 94.81 97 GLN A CA 1
ATOM 770 C C . GLN A 1 97 ? -10.902 6.330 11.428 1.00 94.81 97 GLN A C 1
ATOM 772 O O . GLN A 1 97 ? -11.820 6.963 11.941 1.00 94.81 97 GLN A O 1
ATOM 777 N N . GLY A 1 98 ? -10.924 4.992 11.365 1.00 93.38 98 GLY A N 1
ATOM 778 C CA . GLY A 1 98 ? -12.050 4.171 11.830 1.00 93.38 98 GLY A CA 1
ATOM 779 C C . GLY A 1 98 ? -13.255 4.145 10.878 1.00 93.38 98 GLY A C 1
ATOM 780 O O . GLY A 1 98 ? -14.302 3.602 11.221 1.00 93.38 98 GLY A O 1
ATOM 781 N N . ARG A 1 99 ? -13.122 4.699 9.666 1.00 96.06 99 ARG A N 1
ATOM 782 C CA . ARG A 1 99 ? -14.166 4.740 8.627 1.00 96.06 99 ARG A CA 1
ATOM 783 C C . ARG A 1 99 ? -14.104 3.477 7.766 1.00 96.06 99 ARG A C 1
ATOM 785 O O . ARG A 1 99 ? -13.759 3.519 6.586 1.00 96.06 99 ARG A O 1
ATOM 792 N N . TYR A 1 100 ? -14.384 2.330 8.382 1.00 95.38 100 TYR A N 1
ATOM 793 C CA . TYR A 1 100 ? -14.167 1.017 7.765 1.00 95.38 100 TYR A CA 1
ATOM 794 C C . TYR A 1 100 ? -15.060 0.742 6.553 1.00 95.38 100 TYR A C 1
ATOM 796 O O . TYR A 1 100 ? -14.571 0.218 5.558 1.00 95.38 100 TYR A O 1
ATOM 804 N N . GLU A 1 101 ? -16.334 1.132 6.603 1.00 95.31 101 GLU A N 1
ATOM 805 C CA . GLU A 1 101 ? -17.258 0.933 5.478 1.00 95.31 101 GLU A CA 1
ATOM 806 C C . GLU A 1 101 ? -16.784 1.699 4.238 1.00 95.31 101 GLU A C 1
ATOM 808 O O . GLU A 1 101 ? -16.685 1.150 3.145 1.00 95.31 101 GLU A O 1
ATOM 813 N N . GLU A 1 102 ? -16.383 2.956 4.418 1.00 96.94 102 GLU A N 1
ATOM 814 C CA . GLU A 1 102 ? -15.863 3.780 3.328 1.00 96.94 102 GLU A CA 1
ATOM 815 C C . GLU A 1 102 ? -14.546 3.225 2.774 1.00 96.94 102 GLU A C 1
ATOM 817 O O . GLU A 1 102 ? -14.330 3.233 1.562 1.00 96.94 102 GLU A O 1
ATOM 822 N N . ALA A 1 103 ? -13.682 2.685 3.642 1.00 97.38 103 ALA A N 1
ATOM 823 C CA . ALA A 1 103 ? -12.470 1.991 3.218 1.00 97.38 103 ALA A CA 1
ATOM 824 C C . ALA A 1 103 ? -12.787 0.756 2.358 1.00 97.38 103 ALA A C 1
ATOM 826 O O . ALA A 1 103 ? -12.153 0.556 1.321 1.00 97.38 103 ALA A O 1
ATOM 827 N N . ILE A 1 104 ? -13.776 -0.050 2.759 1.00 96.81 104 ILE A N 1
ATOM 828 C CA . ILE A 1 104 ? -14.232 -1.235 2.019 1.00 96.81 104 ILE A CA 1
ATOM 829 C C . ILE A 1 104 ? -14.762 -0.831 0.646 1.00 96.81 104 ILE A C 1
ATOM 831 O O . ILE A 1 104 ? -14.334 -1.407 -0.355 1.00 96.81 104 ILE A O 1
ATOM 835 N N . GLN A 1 105 ? -15.635 0.179 0.583 1.00 97.19 105 GLN A N 1
ATOM 836 C CA . GLN A 1 105 ? -16.150 0.691 -0.687 1.00 97.19 105 GLN A CA 1
ATOM 837 C C . GLN A 1 105 ? -15.013 1.178 -1.580 1.00 97.19 105 GLN A C 1
ATOM 839 O O . GLN A 1 105 ? -14.948 0.801 -2.747 1.00 97.19 105 GLN A O 1
ATOM 844 N N . ARG A 1 106 ? -14.044 1.911 -1.021 1.00 97.25 106 ARG A N 1
ATOM 845 C CA . ARG A 1 106 ? -12.890 2.369 -1.794 1.00 97.25 106 ARG A CA 1
ATOM 846 C C . ARG A 1 106 ? -12.053 1.207 -2.325 1.00 97.25 106 ARG A C 1
ATOM 848 O O . ARG A 1 106 ? -11.593 1.254 -3.460 1.00 97.25 106 ARG A O 1
ATOM 855 N N . TYR A 1 107 ? -11.870 0.137 -1.552 1.00 97.69 107 TYR A N 1
ATOM 856 C CA . TYR A 1 107 ? -11.155 -1.048 -2.025 1.00 97.69 107 TYR A CA 1
ATOM 857 C C . TYR A 1 107 ? -11.882 -1.799 -3.142 1.00 97.69 107 TYR A C 1
ATOM 859 O O . TYR A 1 107 ? -11.190 -2.425 -3.947 1.00 97.69 107 TYR A O 1
ATOM 867 N N . ARG A 1 108 ? -13.217 -1.715 -3.251 1.00 96.81 108 ARG A N 1
ATOM 868 C CA . ARG A 1 108 ? -13.967 -2.334 -4.362 1.00 96.81 108 ARG A CA 1
ATOM 869 C C . ARG A 1 108 ? -13.556 -1.788 -5.729 1.00 96.81 108 ARG A C 1
ATOM 871 O O . ARG A 1 108 ? -13.534 -2.541 -6.698 1.00 96.81 108 ARG A O 1
ATOM 878 N N . ASP A 1 109 ? -13.092 -0.541 -5.795 1.00 96.81 109 ASP A N 1
ATOM 879 C CA . ASP A 1 109 ? -12.605 0.073 -7.039 1.00 96.81 109 ASP A CA 1
ATOM 880 C C . ASP A 1 109 ? -11.388 -0.657 -7.645 1.00 96.81 109 ASP A C 1
ATOM 882 O O . ASP A 1 109 ? -11.075 -0.498 -8.826 1.00 96.81 109 ASP A O 1
ATOM 886 N N . LEU A 1 110 ? -10.700 -1.505 -6.868 1.00 96.56 110 LEU A N 1
ATOM 887 C CA . LEU A 1 110 ? -9.621 -2.363 -7.367 1.00 96.56 110 LEU A CA 1
ATOM 888 C C . LEU A 1 110 ? -10.110 -3.433 -8.356 1.00 96.56 110 LEU A C 1
ATOM 890 O O . LEU A 1 110 ? -9.316 -3.904 -9.176 1.00 96.56 110 LEU A O 1
ATOM 894 N N . GLU A 1 111 ? -11.386 -3.816 -8.311 1.00 95.50 111 GLU A N 1
ATOM 895 C CA . GLU A 1 111 ? -11.966 -4.785 -9.245 1.00 95.50 111 GLU A CA 1
ATOM 896 C C . GLU A 1 111 ? -11.895 -4.288 -10.691 1.00 95.50 111 GLU A C 1
ATOM 898 O O . GLU A 1 111 ? -11.447 -5.023 -11.573 1.00 95.50 111 GLU A O 1
ATOM 903 N N . ALA A 1 112 ? -12.209 -3.008 -10.921 1.00 94.62 112 ALA A N 1
ATOM 904 C CA . ALA A 1 112 ? -12.144 -2.376 -12.240 1.00 94.62 112 ALA A CA 1
ATOM 905 C C . ALA A 1 112 ? -10.724 -2.375 -12.842 1.00 94.62 112 ALA A C 1
ATOM 907 O O . ALA A 1 112 ? -10.550 -2.247 -14.053 1.00 94.62 112 ALA A O 1
ATOM 908 N N . LEU A 1 113 ? -9.697 -2.549 -12.003 1.00 94.50 113 LEU A N 1
ATOM 909 C CA . LEU A 1 113 ? -8.288 -2.634 -12.395 1.00 94.50 113 LEU A CA 1
ATOM 910 C C . LEU A 1 113 ? -7.784 -4.086 -12.494 1.00 94.50 113 LEU A C 1
ATOM 912 O O . LEU A 1 113 ? -6.576 -4.312 -12.609 1.00 94.50 113 LEU A O 1
ATOM 916 N N . GLY A 1 114 ? -8.680 -5.077 -12.413 1.00 93.88 114 GLY A N 1
ATOM 917 C CA . GLY A 1 114 ? -8.346 -6.503 -12.444 1.00 93.88 114 GLY A CA 1
ATOM 918 C C . GLY A 1 114 ? -7.594 -6.983 -11.198 1.00 93.88 114 GLY A C 1
ATOM 919 O O . GLY A 1 114 ? -6.853 -7.965 -11.257 1.00 93.88 114 GLY A O 1
ATOM 920 N N . ARG A 1 115 ? -7.727 -6.278 -10.066 1.00 95.31 115 ARG A N 1
ATOM 921 C CA . ARG A 1 115 ? -7.031 -6.567 -8.798 1.00 95.31 115 ARG A CA 1
ATOM 922 C C . ARG A 1 115 ? -7.953 -7.210 -7.757 1.00 95.31 115 ARG A C 1
ATOM 924 O O . ARG A 1 115 ? -7.821 -6.947 -6.566 1.00 95.31 115 ARG A O 1
ATOM 931 N N . THR A 1 116 ? -8.842 -8.104 -8.187 1.00 95.56 116 THR A N 1
ATOM 932 C CA . THR A 1 116 ? -9.846 -8.776 -7.338 1.00 95.56 116 THR A CA 1
ATOM 933 C C . THR A 1 116 ? -9.235 -9.513 -6.140 1.00 95.56 116 THR A C 1
ATOM 935 O O . THR A 1 116 ? -9.771 -9.463 -5.038 1.00 95.56 116 THR A O 1
ATOM 938 N N . GLN A 1 117 ? -8.076 -10.159 -6.305 1.00 96.12 117 GLN A N 1
ATOM 939 C CA . GLN A 1 117 ? -7.405 -10.829 -5.183 1.00 96.12 117 GLN A CA 1
ATOM 940 C C . GLN A 1 117 ? -6.927 -9.829 -4.115 1.00 96.12 117 GLN A C 1
ATOM 942 O O . GLN A 1 117 ? -7.117 -10.062 -2.919 1.00 96.12 117 GLN A O 1
ATOM 947 N N . ASP A 1 118 ? -6.329 -8.711 -4.537 1.00 94.00 118 ASP A N 1
ATOM 948 C CA . ASP A 1 118 ? -5.878 -7.657 -3.624 1.00 94.00 118 ASP A CA 1
ATOM 949 C C . ASP A 1 118 ? -7.065 -6.957 -2.958 1.00 94.00 118 ASP A C 1
ATOM 951 O O . ASP A 1 118 ? -7.005 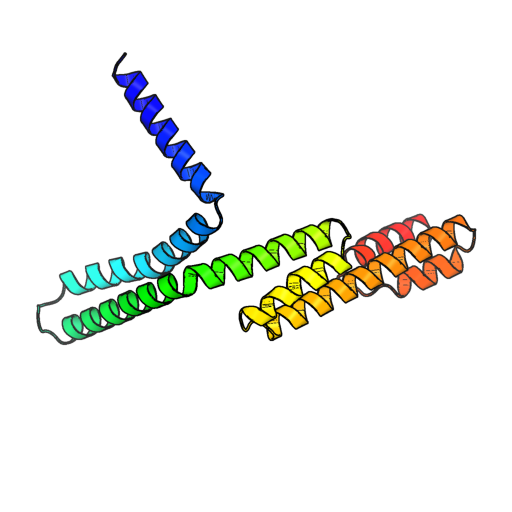-6.666 -1.764 1.00 94.00 118 ASP A O 1
ATOM 955 N N . MET A 1 119 ? -8.146 -6.728 -3.711 1.00 97.25 119 MET A N 1
ATOM 956 C CA . MET A 1 119 ? -9.421 -6.224 -3.203 1.00 97.25 119 MET A CA 1
ATOM 957 C C . MET A 1 119 ? -9.929 -7.099 -2.059 1.00 97.25 119 MET A C 1
ATOM 959 O O . MET A 1 119 ? -10.064 -6.614 -0.940 1.00 97.25 119 MET A O 1
ATOM 963 N N . ASN A 1 120 ? -10.139 -8.393 -2.313 1.00 97.50 120 ASN A N 1
ATOM 964 C CA . ASN A 1 120 ? -10.698 -9.320 -1.329 1.00 97.50 120 ASN A CA 1
ATOM 965 C C . ASN A 1 120 ? -9.841 -9.383 -0.065 1.00 97.50 120 ASN A C 1
ATOM 967 O O . ASN A 1 120 ? -10.360 -9.333 1.046 1.00 97.50 120 ASN A O 1
ATOM 971 N N . LYS A 1 121 ? -8.513 -9.426 -0.224 1.00 97.00 121 LYS A N 1
ATOM 972 C CA . LYS A 1 121 ? -7.582 -9.416 0.907 1.00 97.00 121 LYS A CA 1
ATOM 973 C C . LYS A 1 121 ? -7.726 -8.153 1.761 1.00 97.00 121 LYS A C 1
ATOM 975 O O . LYS A 1 121 ? -7.653 -8.228 2.985 1.00 97.00 121 LYS A O 1
ATOM 980 N N . ARG A 1 122 ? -7.885 -6.989 1.129 1.00 96.25 122 ARG A N 1
ATOM 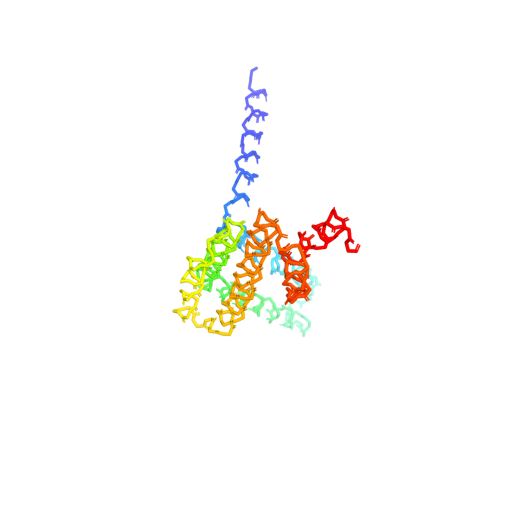981 C CA . ARG A 1 122 ? -8.003 -5.699 1.823 1.00 96.25 122 ARG A CA 1
ATOM 982 C C . ARG A 1 122 ? -9.358 -5.517 2.483 1.00 96.25 122 ARG A C 1
ATOM 984 O O . ARG A 1 122 ? -9.395 -5.054 3.615 1.00 96.25 122 ARG A O 1
ATOM 991 N N . ILE A 1 123 ? -10.429 -5.929 1.811 1.00 96.88 123 ILE A N 1
ATOM 992 C CA . ILE A 1 123 ? -11.781 -5.931 2.369 1.00 96.88 123 ILE A CA 1
ATOM 993 C C . ILE A 1 123 ? -11.830 -6.835 3.600 1.00 96.88 123 ILE A C 1
ATOM 995 O O . ILE A 1 123 ? -12.182 -6.354 4.669 1.00 96.88 123 ILE A O 1
ATOM 999 N N . ALA A 1 124 ? -11.348 -8.077 3.504 1.00 96.44 124 ALA A N 1
ATOM 1000 C CA . ALA A 1 124 ? -11.325 -8.996 4.643 1.00 96.44 124 ALA A CA 1
ATOM 1001 C C . ALA A 1 124 ? -10.533 -8.433 5.839 1.00 96.44 124 ALA A C 1
ATOM 1003 O O . ALA A 1 124 ? -10.931 -8.584 6.994 1.00 96.44 124 ALA A O 1
ATOM 1004 N N . GLN A 1 125 ? -9.416 -7.745 5.576 1.00 94.62 125 GLN A N 1
ATOM 1005 C CA . GLN A 1 125 ? -8.653 -7.074 6.629 1.00 94.62 125 GLN A CA 1
ATOM 1006 C C . GLN A 1 125 ? -9.431 -5.904 7.251 1.00 94.62 125 GLN A C 1
ATOM 1008 O O . GLN A 1 125 ? -9.401 -5.744 8.470 1.00 94.62 125 GLN A O 1
ATOM 1013 N N . ALA A 1 126 ? -10.097 -5.083 6.437 1.00 95.75 126 ALA A N 1
ATOM 1014 C CA . ALA A 1 126 ? -10.889 -3.953 6.910 1.00 95.75 126 ALA A CA 1
ATOM 1015 C C . ALA A 1 126 ? -12.112 -4.413 7.719 1.00 95.75 126 ALA A C 1
ATOM 1017 O O . ALA A 1 126 ? -12.380 -3.844 8.770 1.00 95.75 126 ALA A O 1
ATOM 1018 N N . GLU A 1 127 ? -12.793 -5.477 7.291 1.00 95.56 127 GLU A N 1
ATOM 1019 C CA . GLU A 1 127 ? -13.908 -6.102 8.014 1.00 95.56 127 GLU A CA 1
ATOM 1020 C C . GLU A 1 127 ? -13.460 -6.673 9.361 1.00 95.56 127 GLU A C 1
ATOM 1022 O O . GLU A 1 127 ? -14.098 -6.427 10.385 1.00 95.56 127 GLU A O 1
ATOM 1027 N N . LYS A 1 128 ? -12.320 -7.378 9.388 1.00 94.94 128 LYS A N 1
ATOM 1028 C CA . LYS A 1 128 ? -11.725 -7.877 10.636 1.00 94.94 128 LYS A CA 1
ATOM 1029 C C . LYS A 1 128 ? -11.454 -6.732 11.615 1.00 94.94 128 LYS A C 1
ATOM 1031 O O . LYS A 1 128 ? -11.744 -6.853 12.804 1.00 94.94 128 LYS A O 1
ATOM 1036 N N . GLU A 1 129 ? -10.895 -5.631 11.120 1.00 95.19 129 GLU A N 1
ATOM 1037 C CA . GLU A 1 129 ? -10.590 -4.449 11.926 1.00 95.19 129 GLU A CA 1
ATOM 1038 C C . GLU A 1 129 ? -11.866 -3.746 12.418 1.00 95.19 129 GLU A C 1
ATOM 1040 O O . GLU A 1 129 ? -11.939 -3.352 13.581 1.00 95.19 129 GLU A O 1
ATOM 1045 N N . ALA A 1 130 ? -12.888 -3.651 11.564 1.00 95.44 130 ALA A N 1
ATOM 1046 C CA . ALA A 1 130 ? -14.185 -3.068 11.891 1.00 95.44 130 ALA A CA 1
ATOM 1047 C C . ALA A 1 130 ? -14.890 -3.842 13.004 1.00 95.44 130 ALA A C 1
ATOM 1049 O O . ALA A 1 130 ? -15.312 -3.251 13.998 1.00 95.44 130 ALA A O 1
ATOM 1050 N N . HIS A 1 131 ? -14.956 -5.169 12.867 1.00 95.25 131 HIS A N 1
ATOM 1051 C CA . HIS A 1 131 ? -15.540 -6.040 13.877 1.00 95.25 131 HIS A CA 1
ATOM 1052 C C . HIS A 1 131 ? -14.796 -5.898 15.208 1.00 95.25 131 HIS A C 1
ATOM 1054 O O . HIS A 1 131 ? -15.413 -5.689 16.246 1.00 95.25 131 HIS A O 1
ATOM 1060 N N . ALA A 1 132 ? -13.462 -5.931 15.183 1.00 95.12 132 ALA A N 1
ATOM 1061 C CA . ALA A 1 132 ? -12.647 -5.778 16.383 1.00 95.12 132 ALA A CA 1
ATOM 1062 C C . ALA A 1 132 ? -12.864 -4.418 17.078 1.00 95.12 132 ALA A C 1
ATOM 1064 O O . ALA A 1 132 ? -12.976 -4.364 18.302 1.00 95.12 132 ALA A O 1
ATOM 1065 N N . ALA A 1 133 ? -12.972 -3.329 16.311 1.00 94.88 133 ALA A N 1
ATOM 1066 C CA . ALA A 1 133 ? -13.271 -2.001 16.842 1.00 94.88 133 ALA A CA 1
ATOM 1067 C C . ALA A 1 133 ? -14.687 -1.912 17.439 1.00 94.88 133 ALA A C 1
ATOM 1069 O O . ALA A 1 133 ? -14.880 -1.295 18.486 1.00 94.88 133 ALA A O 1
ATOM 1070 N N . GLN A 1 134 ? -15.671 -2.560 16.812 1.00 95.38 134 GLN A N 1
ATOM 1071 C CA . GLN A 1 134 ? -17.034 -2.632 17.331 1.00 95.38 134 GLN A CA 1
ATOM 1072 C C . GLN A 1 134 ? -17.092 -3.418 18.649 1.00 95.38 134 GLN A C 1
ATOM 1074 O O . GLN A 1 134 ? -17.691 -2.942 19.612 1.00 95.38 134 GLN A O 1
ATOM 1079 N N . THR A 1 135 ? -16.434 -4.579 18.718 1.00 95.44 135 THR A N 1
ATOM 1080 C CA . THR A 1 135 ? -16.311 -5.386 19.941 1.00 95.44 135 THR A CA 1
ATOM 1081 C C . THR A 1 135 ? -15.658 -4.589 21.072 1.00 95.44 135 THR A C 1
ATOM 1083 O O . THR A 1 135 ? -16.134 -4.622 22.205 1.00 95.44 135 THR A O 1
ATOM 1086 N N . LEU A 1 136 ? -14.605 -3.823 20.768 1.00 95.25 136 LEU A N 1
ATOM 1087 C CA . LEU A 1 136 ? -13.942 -2.952 21.739 1.00 95.25 136 LEU A CA 1
ATOM 1088 C C . LEU A 1 136 ? -14.892 -1.877 22.283 1.00 95.25 136 LEU A C 1
ATOM 1090 O O . LEU A 1 136 ? -15.011 -1.721 23.495 1.00 95.25 136 LEU A O 1
ATOM 1094 N N . SER A 1 137 ? -15.612 -1.181 21.399 1.00 95.00 137 SER A N 1
ATOM 1095 C CA . SER A 1 137 ? -16.569 -0.145 21.801 1.00 95.00 137 SER A CA 1
ATOM 1096 C C . SER A 1 137 ? -17.704 -0.707 22.664 1.00 95.00 137 SER A C 1
ATOM 1098 O O . SER A 1 137 ? -18.082 -0.100 23.665 1.00 95.00 137 SER A O 1
ATOM 1100 N N . GLN A 1 138 ? -18.212 -1.897 22.333 1.00 95.44 138 GLN A N 1
ATOM 1101 C CA . GLN A 1 138 ? -19.208 -2.585 23.156 1.00 95.44 138 GLN A CA 1
ATOM 1102 C C . GLN A 1 138 ? -18.656 -2.945 24.542 1.00 95.44 138 GLN A C 1
ATOM 1104 O O . GLN A 1 138 ? -19.350 -2.773 25.541 1.00 95.44 138 GLN A O 1
ATOM 1109 N N . ALA A 1 139 ? -17.402 -3.397 24.630 1.00 95.31 139 ALA A N 1
ATOM 1110 C CA . ALA A 1 139 ? -16.781 -3.730 25.909 1.00 95.31 139 ALA A CA 1
ATOM 1111 C C . ALA A 1 139 ? -16.633 -2.488 26.800 1.00 95.31 139 ALA A C 1
ATOM 1113 O O . ALA A 1 139 ? -16.924 -2.536 27.994 1.00 95.31 139 ALA A O 1
ATOM 1114 N N . GLU A 1 140 ? -16.249 -1.351 26.219 1.00 94.44 140 GLU A N 1
ATOM 1115 C CA . GLU A 1 140 ? -16.201 -0.069 26.926 1.00 94.44 140 GLU A CA 1
ATOM 1116 C C . GLU A 1 140 ? -17.580 0.354 27.443 1.00 94.44 140 GLU A C 1
ATOM 1118 O O . GLU A 1 140 ? -17.699 0.750 28.604 1.00 94.44 140 GLU A O 1
ATOM 1123 N N . GLN A 1 141 ? -18.630 0.213 26.628 1.00 95.62 141 GLN A N 1
ATOM 1124 C CA . GLN A 1 141 ? -20.007 0.509 27.036 1.00 95.62 141 GLN A CA 1
ATOM 1125 C C . GLN A 1 141 ? -20.477 -0.392 28.187 1.00 95.62 141 GLN A C 1
ATOM 1127 O O . GLN A 1 141 ? -21.045 0.101 29.161 1.00 95.62 141 GLN A O 1
ATOM 1132 N N . LEU A 1 142 ? -20.200 -1.699 28.124 1.00 94.62 142 LEU A N 1
ATOM 1133 C CA . LEU A 1 142 ? -20.530 -2.645 29.196 1.00 94.62 142 LEU A CA 1
ATOM 1134 C C . LEU A 1 142 ? -19.797 -2.307 30.498 1.00 94.62 142 LEU A C 1
ATOM 1136 O O . LEU A 1 142 ? -20.391 -2.353 31.576 1.00 94.62 142 LEU A O 1
ATOM 1140 N N . ASN A 1 143 ? -18.525 -1.911 30.412 1.00 92.88 143 ASN A N 1
ATOM 1141 C CA . ASN A 1 143 ? -17.761 -1.488 31.581 1.00 92.88 143 ASN A CA 1
ATOM 1142 C C . ASN A 1 143 ? -18.328 -0.195 32.195 1.00 92.88 143 ASN A C 1
ATOM 1144 O O . ASN A 1 143 ? -18.461 -0.107 33.415 1.00 92.88 143 ASN A O 1
ATOM 1148 N N . GLN A 1 144 ? -18.735 0.777 31.369 1.00 92.56 144 GLN A N 1
ATOM 1149 C CA . GLN A 1 144 ? -19.423 1.995 31.826 1.00 92.56 144 GLN A CA 1
ATOM 1150 C C . GLN A 1 144 ? -20.780 1.694 32.480 1.00 92.56 144 GLN A C 1
ATOM 1152 O O . GLN A 1 144 ? -21.164 2.365 33.434 1.00 92.56 144 GLN A O 1
ATOM 1157 N N . ALA A 1 145 ? -21.478 0.652 32.021 1.00 93.44 145 ALA A N 1
ATOM 1158 C CA . ALA A 1 145 ? -22.717 0.155 32.620 1.00 93.44 145 ALA A CA 1
ATOM 1159 C C . ALA A 1 145 ? -22.500 -0.684 33.902 1.00 93.44 145 ALA A C 1
ATOM 1161 O O . ALA A 1 145 ? -23.457 -1.227 34.453 1.00 93.44 145 ALA A O 1
ATOM 1162 N N . GLY A 1 146 ? -21.256 -0.821 34.380 1.00 91.38 146 GLY A N 1
ATOM 1163 C CA . GLY A 1 146 ? -20.902 -1.591 35.576 1.00 91.38 146 GLY A CA 1
ATOM 1164 C C . GLY A 1 146 ? -20.777 -3.103 35.353 1.00 91.38 146 GLY A C 1
ATOM 1165 O O . GLY A 1 146 ? -20.489 -3.842 36.293 1.00 91.38 146 GLY A O 1
ATOM 1166 N N 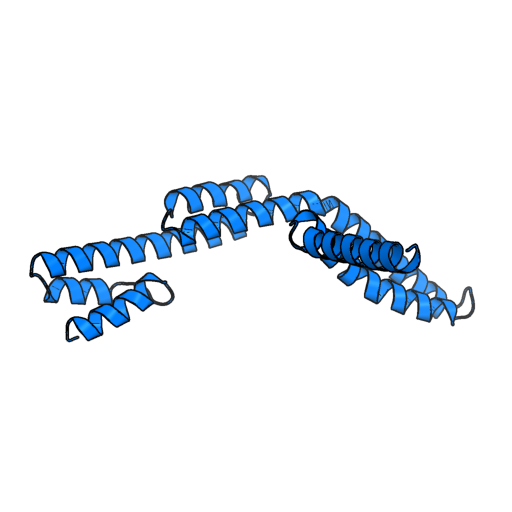. GLN A 1 147 ? -20.934 -3.587 34.118 1.00 93.44 147 GLN A N 1
ATOM 1167 C CA . GLN A 1 147 ? -20.867 -5.007 33.748 1.00 93.44 147 GLN A CA 1
ATOM 1168 C C . GLN A 1 147 ? -19.433 -5.422 33.385 1.00 93.44 147 GLN A C 1
ATOM 1170 O O . GLN A 1 147 ? -19.149 -5.943 32.306 1.00 93.44 147 GLN A O 1
ATOM 1175 N N . ARG A 1 148 ? -18.500 -5.191 34.314 1.00 90.31 148 ARG A N 1
ATOM 1176 C CA . ARG A 1 148 ? -17.050 -5.341 34.090 1.00 90.31 148 ARG A CA 1
ATOM 1177 C C . ARG A 1 148 ? -16.629 -6.741 33.637 1.00 90.31 148 ARG A C 1
ATOM 1179 O O . ARG A 1 148 ? -15.754 -6.872 32.789 1.00 90.31 148 ARG A O 1
ATOM 1186 N N . GLN A 1 149 ? -17.253 -7.787 34.171 1.00 90.38 149 GLN A N 1
ATOM 1187 C CA . GLN A 1 149 ? -16.894 -9.166 33.828 1.00 90.38 149 GLN A CA 1
ATOM 1188 C C . GLN A 1 149 ? -17.269 -9.517 32.380 1.00 90.38 149 GLN A C 1
ATOM 1190 O O . GLN A 1 149 ? -16.451 -10.076 31.656 1.00 90.38 149 GLN A O 1
ATOM 1195 N N . GLN A 1 150 ? -18.448 -9.081 31.928 1.00 92.50 150 GLN A N 1
ATOM 1196 C CA . GLN A 1 150 ? -18.879 -9.234 30.534 1.00 92.50 150 GLN A CA 1
ATOM 1197 C C . GLN A 1 150 ? -18.020 -8.389 29.583 1.00 92.50 150 GLN A C 1
ATOM 1199 O O . GLN A 1 150 ? -17.678 -8.836 28.492 1.00 92.50 150 GLN A O 1
ATOM 1204 N N . ALA A 1 151 ? -17.607 -7.191 30.011 1.00 93.38 151 ALA A N 1
ATOM 1205 C CA . ALA A 1 151 ? -16.673 -6.367 29.250 1.00 93.38 151 ALA A CA 1
ATOM 1206 C C . ALA A 1 151 ? -15.320 -7.071 29.038 1.00 93.38 151 ALA A C 1
ATOM 1208 O O . ALA A 1 151 ? -14.807 -7.084 27.921 1.00 93.38 151 ALA A O 1
ATOM 1209 N N . LEU A 1 152 ? -14.756 -7.702 30.077 1.00 93.06 152 LEU A N 1
ATOM 1210 C CA . LEU A 1 152 ? -13.499 -8.456 29.976 1.00 93.06 152 LEU A CA 1
ATOM 1211 C C . LEU A 1 152 ? -13.620 -9.685 29.063 1.00 93.06 152 LEU A C 1
ATOM 1213 O O . LEU A 1 152 ? -12.725 -9.933 28.254 1.00 93.06 152 LEU A O 1
ATOM 1217 N N . GLU A 1 153 ? -14.726 -10.428 29.148 1.00 93.69 153 GLU A N 1
ATOM 1218 C CA . GLU A 1 153 ? -15.018 -11.536 28.226 1.00 93.69 153 GLU A CA 1
ATOM 1219 C C . GLU A 1 153 ? -15.053 -11.056 26.773 1.00 93.69 153 GLU A C 1
ATOM 1221 O O . GLU A 1 153 ? -14.443 -11.665 25.890 1.00 93.69 153 GLU A O 1
ATOM 1226 N N . LEU A 1 154 ? -15.687 -9.908 26.533 1.00 94.00 154 LEU A N 1
ATOM 1227 C CA . LEU A 1 154 ? -15.779 -9.325 25.205 1.00 94.00 154 LEU A CA 1
ATOM 1228 C C . LEU A 1 154 ? -14.408 -8.855 24.689 1.00 94.00 154 LEU A C 1
ATOM 1230 O O . LEU A 1 154 ? -14.071 -9.127 23.537 1.00 94.00 154 LEU A O 1
ATOM 1234 N N . LEU A 1 155 ? -13.560 -8.267 25.543 1.00 93.19 155 LEU A N 1
ATOM 1235 C CA . LEU A 1 155 ? -12.172 -7.934 25.190 1.00 93.19 155 LEU A CA 1
ATOM 1236 C C . LEU A 1 155 ? -11.323 -9.170 24.843 1.00 93.19 155 LEU A C 1
ATOM 1238 O O . LEU A 1 155 ? -10.409 -9.072 24.024 1.00 93.19 155 LEU A O 1
ATOM 1242 N N . ASN A 1 156 ? -11.593 -10.329 25.449 1.00 92.31 156 ASN A N 1
ATOM 1243 C CA . ASN A 1 156 ? -10.901 -11.587 25.138 1.00 92.31 156 ASN A CA 1
ATOM 1244 C C . ASN A 1 156 ? -11.323 -12.188 23.792 1.00 92.31 156 ASN A C 1
ATOM 1246 O O . ASN A 1 156 ? -10.558 -12.941 23.198 1.00 92.31 156 ASN A O 1
ATOM 1250 N N . SER A 1 157 ? -12.505 -11.829 23.289 1.00 93.62 157 SER A N 1
ATOM 1251 C CA . SER A 1 157 ? -12.990 -12.274 21.977 1.00 93.62 157 SER A CA 1
ATOM 1252 C C . SER A 1 157 ? -12.392 -11.491 20.796 1.00 93.62 157 SER A C 1
ATOM 1254 O O . SER A 1 157 ? -12.563 -11.886 19.641 1.00 93.62 157 SER A O 1
ATOM 1256 N N . ILE A 1 158 ? -11.690 -10.381 21.062 1.00 94.00 158 ILE A N 1
ATOM 1257 C CA . ILE A 1 158 ? -11.115 -9.528 20.019 1.00 94.00 158 ILE A CA 1
ATOM 1258 C C . ILE A 1 158 ? -9.958 -10.265 19.331 1.00 94.00 158 ILE A C 1
ATOM 1260 O O . ILE A 1 158 ? -9.003 -10.665 20.000 1.00 94.00 158 ILE A O 1
ATOM 1264 N N . PRO A 1 159 ? -9.986 -10.416 17.993 1.00 90.00 159 PRO A N 1
ATOM 1265 C CA . PRO A 1 159 ? -8.959 -11.165 17.289 1.00 90.00 159 PRO A CA 1
ATOM 1266 C C . PRO A 1 159 ? -7.610 -10.443 17.326 1.00 90.00 159 PRO A C 1
ATOM 1268 O O . PRO A 1 159 ? -7.510 -9.242 17.044 1.00 90.00 159 PRO A O 1
ATOM 1271 N N . GLU A 1 160 ? -6.553 -11.212 17.586 1.00 89.00 160 GLU A N 1
ATOM 1272 C CA . GLU A 1 160 ? -5.178 -10.719 17.610 1.00 89.00 160 GLU A CA 1
ATOM 1273 C C . GLU A 1 160 ? -4.743 -10.095 16.271 1.00 89.00 160 GLU A C 1
ATOM 1275 O O . GLU A 1 160 ? -5.262 -10.397 15.182 1.00 89.00 160 GLU A O 1
ATOM 1280 N N . GLY A 1 161 ? -3.752 -9.203 16.359 1.00 86.06 161 GLY A N 1
ATOM 1281 C CA . GLY A 1 161 ? -3.184 -8.495 15.210 1.00 86.06 161 GLY A CA 1
ATOM 1282 C C . GLY A 1 161 ? -4.051 -7.355 14.665 1.00 86.06 161 GLY A C 1
ATOM 1283 O O . GLY A 1 161 ? -3.758 -6.847 13.585 1.00 86.06 161 GLY A O 1
ATOM 1284 N N . THR A 1 162 ? -5.101 -6.956 15.387 1.00 91.69 162 THR A N 1
ATOM 1285 C CA . THR A 1 162 ? -5.882 -5.735 15.123 1.00 91.69 162 THR A CA 1
ATOM 1286 C C . THR A 1 162 ? -5.396 -4.589 16.016 1.00 91.69 162 THR A C 1
ATOM 1288 O O . THR A 1 162 ? -4.810 -4.814 17.079 1.00 91.69 162 THR A O 1
ATOM 1291 N N . LYS A 1 163 ? -5.636 -3.335 15.622 1.00 90.06 163 LYS A N 1
ATOM 1292 C CA . LYS A 1 163 ? -5.369 -2.167 16.481 1.00 90.06 163 LYS A CA 1
ATOM 1293 C C . LYS A 1 163 ? -6.231 -2.213 17.739 1.00 90.06 163 LYS A C 1
ATOM 1295 O O . LYS A 1 163 ? -5.750 -1.870 18.817 1.00 90.06 163 LYS A O 1
ATOM 1300 N N . ALA A 1 164 ? -7.471 -2.681 17.601 1.00 92.06 164 ALA A N 1
ATOM 1301 C CA . ALA A 1 164 ? -8.381 -2.879 18.720 1.00 92.06 164 ALA A CA 1
ATOM 1302 C C . ALA A 1 164 ? -7.848 -3.912 19.726 1.00 92.06 164 ALA A C 1
ATOM 1304 O O . ALA A 1 164 ? -7.967 -3.680 20.921 1.00 92.06 164 ALA A O 1
ATOM 1305 N N . ALA A 1 165 ? -7.170 -4.982 19.290 1.00 92.62 165 ALA A N 1
ATOM 1306 C CA . ALA A 1 165 ? -6.529 -5.931 20.208 1.00 92.62 165 ALA A CA 1
ATOM 1307 C C . ALA A 1 165 ? -5.448 -5.262 21.073 1.00 92.62 165 ALA A C 1
ATOM 1309 O O . ALA A 1 165 ? -5.385 -5.482 22.280 1.00 92.62 165 ALA A O 1
ATOM 1310 N N . ALA A 1 166 ? -4.629 -4.383 20.487 1.00 92.56 166 ALA A N 1
ATOM 1311 C CA . ALA A 1 166 ? -3.614 -3.649 21.245 1.00 92.56 166 ALA A CA 1
ATOM 1312 C C . ALA A 1 166 ? -4.226 -2.689 22.284 1.00 92.56 166 ALA A C 1
ATOM 1314 O O . ALA A 1 166 ? -3.614 -2.435 23.322 1.00 92.56 166 ALA A O 1
ATOM 1315 N N . GLN A 1 167 ? -5.413 -2.142 22.010 1.00 92.56 167 GLN A N 1
ATOM 1316 C CA . GLN A 1 167 ? -6.169 -1.328 22.967 1.00 92.56 167 GLN A CA 1
ATOM 1317 C C . GLN A 1 167 ? -6.842 -2.203 24.030 1.00 92.56 167 GLN A C 1
ATOM 1319 O O . GLN A 1 167 ? -6.739 -1.899 25.215 1.00 92.56 167 GLN A O 1
ATOM 1324 N N . ALA A 1 168 ? -7.425 -3.333 23.631 1.00 93.50 168 ALA A N 1
ATOM 1325 C CA . ALA A 1 168 ? -8.035 -4.310 24.521 1.00 93.50 168 ALA A CA 1
ATOM 1326 C C . ALA A 1 168 ? -7.050 -4.802 25.587 1.00 93.50 168 ALA A C 1
ATOM 1328 O O . ALA A 1 168 ? -7.379 -4.808 26.766 1.00 93.50 168 ALA A O 1
ATOM 1329 N N . GLU A 1 169 ? -5.814 -5.128 25.206 1.00 92.94 169 GLU A N 1
ATOM 1330 C CA . GLU A 1 169 ? -4.768 -5.548 26.148 1.00 92.94 169 GLU A CA 1
ATOM 1331 C C . GLU A 1 169 ? -4.409 -4.473 27.186 1.00 92.94 169 GLU A C 1
ATOM 1333 O O . GLU A 1 169 ? -4.047 -4.793 28.319 1.00 92.94 169 GLU A O 1
ATOM 1338 N N . LYS A 1 170 ? -4.518 -3.186 26.834 1.00 93.31 170 LYS A N 1
ATOM 1339 C CA . LYS A 1 170 ? -4.335 -2.092 27.801 1.00 93.31 170 LYS A CA 1
ATOM 1340 C C . LYS A 1 170 ? -5.519 -2.015 28.761 1.00 93.31 170 LYS A C 1
ATOM 1342 O O . LYS A 1 170 ? -5.310 -1.994 29.971 1.00 93.31 170 LYS A O 1
ATOM 1347 N N . LEU A 1 171 ? -6.739 -2.048 28.225 1.00 92.06 171 LEU A N 1
ATOM 1348 C CA . LEU A 1 171 ? -7.965 -1.976 29.020 1.00 92.06 171 LEU A CA 1
ATOM 1349 C C . LEU A 1 171 ? -8.107 -3.163 29.974 1.00 92.06 171 LEU A C 1
ATOM 1351 O O . LEU A 1 171 ? -8.487 -2.962 31.120 1.00 92.06 171 LEU A O 1
ATOM 1355 N N . LYS A 1 172 ? -7.731 -4.380 29.560 1.00 91.94 172 LYS A N 1
ATOM 1356 C CA . LYS A 1 172 ? -7.714 -5.559 30.444 1.00 91.94 172 LYS A CA 1
ATOM 1357 C C . LYS A 1 172 ? -6.867 -5.307 31.694 1.00 91.94 172 LYS A C 1
ATOM 1359 O O . LYS A 1 172 ? -7.348 -5.526 32.799 1.00 91.94 172 LYS A O 1
ATOM 1364 N N . LYS A 1 173 ? -5.654 -4.763 31.533 1.00 90.31 173 LYS A N 1
ATOM 1365 C CA . LYS A 1 173 ? -4.754 -4.439 32.657 1.00 90.31 173 LYS A CA 1
ATOM 1366 C C . LYS A 1 173 ? -5.328 -3.359 33.573 1.00 90.31 173 LYS A C 1
ATOM 1368 O O . LYS A 1 173 ? -5.248 -3.478 34.791 1.00 90.31 173 LYS A O 1
ATOM 1373 N N . GLU A 1 174 ? -5.918 -2.310 33.005 1.00 89.50 174 GLU A N 1
ATOM 1374 C CA . GLU A 1 174 ? -6.550 -1.229 33.777 1.00 89.50 174 GLU A CA 1
ATOM 1375 C C . GLU A 1 174 ? -7.795 -1.714 34.528 1.00 89.50 174 GLU A C 1
ATOM 1377 O O . GLU A 1 174 ? -8.069 -1.307 35.659 1.00 89.50 174 GLU A O 1
ATOM 1382 N N . TRP A 1 175 ? -8.552 -2.617 33.908 1.00 87.50 175 TRP A N 1
ATOM 1383 C CA . TRP A 1 175 ? -9.761 -3.194 34.472 1.00 87.50 175 TRP A CA 1
ATOM 1384 C C . TRP A 1 175 ? -9.478 -4.435 35.336 1.00 87.50 175 TRP A C 1
ATOM 1386 O O . TRP A 1 175 ? -10.414 -5.121 35.753 1.00 87.50 175 TRP A O 1
ATOM 1396 N N . GLY A 1 176 ? -8.228 -4.650 35.750 1.00 73.06 176 GLY A N 1
ATOM 1397 C CA . GLY A 1 176 ? -7.860 -5.673 36.733 1.00 73.06 176 GLY A CA 1
ATOM 1398 C C . GLY A 1 176 ? -8.044 -7.109 36.241 1.00 73.06 176 GLY A C 1
ATOM 1399 O O . GLY A 1 176 ? -8.358 -7.977 37.054 1.00 73.06 176 GLY A O 1
ATOM 1400 N N . GLY A 1 177 ? -7.911 -7.323 34.929 1.00 60.16 177 GLY A N 1
ATOM 1401 C CA . GLY A 1 177 ? -7.685 -8.640 34.336 1.00 60.16 177 GLY A CA 1
ATOM 1402 C C . GLY A 1 177 ? -6.256 -9.131 34.529 1.00 60.16 177 GLY A C 1
ATOM 1403 O O . GLY A 1 177 ? -5.360 -8.294 34.792 1.00 60.16 177 GLY A O 1
#

Radius of gyration: 26.59 Å; chains: 1; bounding box: 57×53×70 Å

Sequence (177 aa):
MVWSRQIALRWAVLLIGVGMLFFLPTREFLKTTFMLGVPFVFVLGYMVKQRRGSLPHLAALLLLAVIGCGYIVMLYTLPQRIEVRRIVIEGSDLQGQGRYEEAIQRYRDLEALGRTQDMNKRIAQAEKEAHAAQTLSQAEQLNQAGQRQQALELLNSIPEGTKAAAQAEKLKKEWGG

pLDDT: mean 92.14, std 6.52, range [58.0, 97.69]

Foldseek 3Di:
DVVVVVVVVVVVVVVVVVVCCPPLLSVLLVCLCCVLVVVLVVLVVVLVPDDPPDPSNVVSVVVNVVSVVVSVVSVVCSVLVSLLVVLVVVLVVCLVVLVLVVSLVSLVVVVVSVNVVVSVVSNVVSVLQNVLVVLLVVLVVCVVVVNNVVSLVSLVPRDPPHPSVVVSVVVCVVSVD

Secondary structure (DSSP, 8-state):
-HHHHHHHHHHHHHHHHHHHTTSHHHHHHHHHHHHHHHHHHHHHHHHHTSPTTSHHHHHHHHHHHHHHHHHHHHHHTHHHHHHHHHHHHHHHHHHHTT-HHHHHHHHHTTGGGT-HHHHHHHHHHHHHHHHHHHHHHHHHHHHHTT-HHHHHHHHHTSPTTSHHHHHHHHHHHHTT-